Protein 1R2M (pdb70)

Solvent-accessible surface area: 7409 Å² total; per-residue (Å²): 137,20,10,66,133,58,107,31,45,29,40,0,1,0,43,56,44,44,79,87,53,0,0,22,66,4,104,60,28,107,88,84,28,104,63,30,74,69,0,68,64,20,0,68,82,102,67,10,119,12,2,2,0,54,27,81,91,67,64,111,25,16,15,2,81,90,3,146,85,66,132,12,21,68,135,59,111,34,49,26,42,1,6,0,44,57,42,30,66,106,36,0,0,42,62,1,135,61,25,101,90,89,17,106,66,16,74,70,0,70,63,19,0,56,89,97,70,24,102,8,4,1,0,51,28,84,100,59,56,140,32,14,35,2,79,139,4,148,72,74

InterPro domains:
  IPR010636 Class II hydrophobin [PF06766] (18-81)
  IPR010636 Class II hydrophobin [PTHR42341] (11-82)
  IPR010636 Class II hydrophobin [cd23508] (17-80)
  IPR036686 Class II Hydrophobin superfamily [G3DSA:3.20.120.10] (16-86)
  IPR036686 Class II Hydrophobin superfamily [SSF101751] (17-84)

Radius of gyration: 17.43 Å; Cα contacts (8 Å, |Δi|>4): 347; chains: 2; bounding box: 40×45×31 Å

Secondary structure (DSSP, 8-state):
--S-SSTT-EEEEEEEEETTTEEEEEE--SS---SHHHHHHHHHHTT-EEEEESSSS-EEEEEEEEPTT-/--S-SSTT-EEEEEEEEETTTEEEEEE--SS---SHHHHHHHHHHTT-EEEEES-SS-EEEEEEEEPTT-

Foldseek 3Di:
DQFDPDQQAAKWWAQDCPPQWKGAQTAAQPDDQDYPVSSQVRSVVVNTFIWRFRDHHGDGMTTTHGGPPD/DQFDPDQQAAKWWAQDQPPQWKGAFTAAQPDDQDDPVSSQVSSVVVNTAIWRFRDNHTDRITTTHHTPPD

CATH classification: 3.20.120.10

GO terms:
  GO:0005576 extracellular region (C, EXP)
  GO:0031160 spore wall (C, EXP)

Organism: Hypocrea jecorina (NCBI:txid51453)

B-factor: mean 13.38, std 6.01, range [7.42, 41.54]

Structure (mmCIF, N/CA/C/O backbone):
data_1R2M
#
_entry.id   1R2M
#
_cell.length_a   78.657
_cell.length_b   46.310
_cell.length_c   34.593
_cell.angle_alpha   90.00
_cell.angle_beta   112.16
_cell.angle_gamma   90.00
#
_symmetry.space_group_name_H-M   'C 1 2 1'
#
loop_
_entity.id
_entity.type
_entity.pdbx_description
1 polymer 'Hydrophobin II'
2 non-polymer 'MANGANESE (II) ION'
3 water water
#
loop_
_atom_site.group_PDB
_atom_site.id
_atom_site.type_symbol
_atom_site.label_atom_id
_atom_site.label_alt_id
_atom_site.label_comp_id
_atom_site.label_asym_id
_atom_site.label_entity_id
_atom_site.label_seq_id
_atom_site.pdbx_PDB_ins_code
_atom_site.Cartn_x
_atom_site.Cartn_y
_atom_site.Cartn_z
_atom_site.occupancy
_atom_site.B_iso_or_equiv
_atom_site.auth_seq_id
_atom_site.auth_comp_id
_atom_site.auth_asym_id
_atom_site.auth_atom_id
_atom_site.pdbx_PDB_model_num
ATOM 1 N N . ALA A 1 1 ? 2.885 20.232 24.254 1.00 17.25 1 ALA A N 1
ATOM 2 C CA . ALA A 1 1 ? 3.044 18.902 23.597 1.00 16.07 1 ALA A CA 1
ATOM 3 C C . ALA A 1 1 ? 2.896 19.033 22.087 1.00 15.05 1 ALA A C 1
ATOM 4 O O . ALA A 1 1 ? 1.947 19.648 21.605 1.00 16.20 1 ALA A O 1
ATOM 6 N N . VAL A 1 2 ? 3.816 18.438 21.336 1.00 13.29 2 VAL A N 1
ATOM 7 C CA . VAL A 1 2 ? 3.795 18.559 19.877 1.00 12.04 2 VAL A CA 1
ATOM 8 C C . VAL A 1 2 ? 2.877 17.541 19.196 1.00 11.35 2 VAL A C 1
ATOM 9 O O . VAL A 1 2 ? 2.639 17.621 17.990 1.00 11.56 2 VAL A O 1
ATOM 13 N N . CYS A 1 3 ? 2.382 16.583 19.975 1.00 10.93 3 CYS A N 1
ATOM 14 C CA . CYS A 1 3 ? 1.400 15.614 19.524 1.00 10.95 3 CYS A CA 1
ATOM 15 C C . CYS A 1 3 ? 0.170 15.695 20.423 1.00 11.78 3 CYS A C 1
ATOM 16 O O . CYS A 1 3 ? 0.270 16.106 21.583 1.00 13.01 3 CYS A O 1
ATOM 19 N N . PRO A 1 4 ? -0.993 15.303 19.906 1.00 12.54 4 PRO A N 1
ATOM 20 C CA . PRO A 1 4 ? -2.212 15.276 20.717 1.00 13.03 4 PRO A CA 1
ATOM 21 C C . PRO A 1 4 ? -2.149 14.197 21.784 1.00 12.73 4 PRO A C 1
ATOM 22 O O . PRO A 1 4 ? -1.314 13.294 21.731 1.00 12.97 4 PRO A O 1
ATOM 26 N N . THR A 1 5 ? -3.043 14.303 22.755 1.00 13.10 5 THR A N 1
ATOM 27 C CA . THR 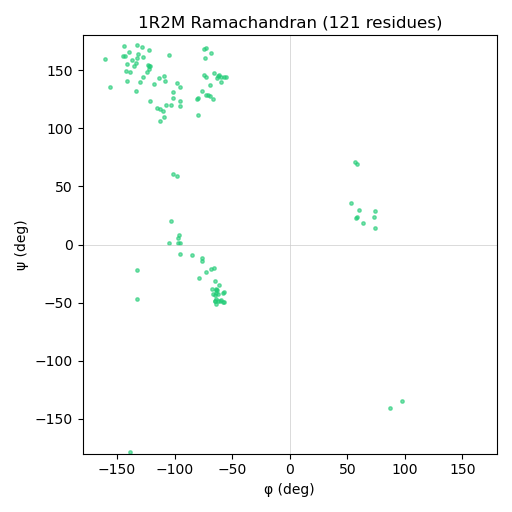A 1 5 ? -3.216 13.244 23.733 1.00 13.54 5 THR A CA 1
ATOM 28 C C . THR A 1 5 ? -3.940 12.065 23.085 1.00 12.58 5 THR A C 1
ATOM 29 O O . THR A 1 5 ? -4.586 12.207 22.047 1.00 12.95 5 THR A O 1
ATOM 33 N N . GLY A 1 6 ? -3.814 10.901 23.710 1.00 12.09 6 GLY A N 1
ATOM 34 C CA . GLY A 1 6 ? -4.550 9.724 23.301 1.00 11.52 6 GLY A CA 1
ATOM 35 C C . GLY A 1 6 ? -3.744 8.806 22.404 1.00 10.88 6 GLY A C 1
ATOM 36 O O . GLY A 1 6 ? -2.575 8.517 22.662 1.00 11.37 6 GLY A O 1
ATOM 37 N N . LEU A 1 7 ? -4.376 8.345 21.336 1.00 10.26 7 LEU A N 1
ATOM 38 C CA . LEU A 1 7 ? -3.799 7.304 20.502 1.00 9.61 7 LEU A CA 1
ATOM 39 C C . LEU A 1 7 ? -2.500 7.743 19.815 1.00 9.29 7 LEU A C 1
ATOM 40 O O . LEU A 1 7 ? -1.506 7.009 19.818 1.00 9.55 7 LEU A O 1
ATOM 45 N N . PHE A 1 8 ? -2.512 8.932 19.223 1.00 9.07 8 PHE A N 1
ATOM 46 C CA . PHE A 1 8 ? -1.401 9.410 18.400 1.00 9.29 8 PHE A CA 1
ATOM 47 C C . PHE A 1 8 ? -0.537 10.405 19.174 1.00 9.42 8 PHE A C 1
ATOM 48 O O . PHE A 1 8 ? -0.366 11.555 18.773 1.00 10.41 8 PHE A O 1
ATOM 56 N N . SER A 1 9 ? 0.038 9.937 20.273 1.00 9.82 9 SER A N 1
ATOM 57 C CA . SER A 1 9 ? 0.630 10.839 21.251 1.00 10.32 9 SER A CA 1
ATOM 58 C C . SER A 1 9 ? 2.155 10.894 21.252 1.00 9.96 9 SER A C 1
ATOM 59 O O . SER A 1 9 ? 2.726 11.641 22.043 1.00 10.92 9 SER A O 1
ATOM 62 N N . ASN A 1 10 ? 2.817 10.154 20.363 1.00 9.39 10 ASN A N 1
ATOM 63 C CA . ASN A 1 10 ? 4.271 10.011 20.433 1.00 9.79 10 ASN A CA 1
ATOM 64 C C . ASN A 1 10 ? 4.972 10.615 19.217 1.00 9.70 10 ASN A C 1
ATOM 65 O O . ASN A 1 10 ? 4.768 10.141 18.099 1.00 9.47 10 ASN A O 1
ATOM 70 N N . PRO A 1 11 ? 5.809 11.636 19.408 1.00 10.25 11 PRO A N 1
ATOM 71 C CA . PRO A 1 11 ? 6.520 12.217 18.263 1.00 10.28 11 PRO A CA 1
ATOM 72 C C . PRO A 1 11 ? 7.630 11.309 17.741 1.00 9.84 11 PRO A C 1
ATOM 73 O O . PRO A 1 11 ? 8.467 10.854 18.527 1.00 10.71 11 PRO A O 1
ATOM 77 N N . LEU A 1 12 ? 7.621 11.061 16.436 1.00 9.19 12 LEU A N 1
ATOM 78 C CA . LEU A 1 12 ? 8.689 10.336 15.759 1.00 8.96 12 LEU A CA 1
ATOM 79 C C . LEU A 1 12 ? 9.019 11.039 14.445 1.00 8.76 12 LEU A C 1
ATOM 80 O O . LEU A 1 12 ? 8.216 11.804 13.907 1.00 9.56 12 LEU A O 1
ATOM 85 N N . CYS A 1 13 ? 10.220 10.768 13.942 1.00 8.90 13 CYS A N 1
ATOM 86 C CA . CYS A 1 13 ? 10.668 11.276 12.646 1.00 8.87 13 CYS A CA 1
ATOM 87 C C . CYS A 1 13 ? 10.708 10.098 11.685 1.00 8.86 13 CYS A C 1
ATOM 88 O O . CYS A 1 13 ? 11.559 9.229 11.812 1.00 10.04 13 CYS A O 1
ATOM 91 N N . CYS A 1 14 ? 9.791 10.061 10.727 1.00 8.72 14 CYS A N 1
ATOM 92 C CA . CYS A 1 14 ? 9.663 8.902 9.854 1.00 8.79 14 CYS A CA 1
ATOM 93 C C . CYS A 1 14 ? 10.040 9.266 8.426 1.00 9.13 14 CYS A C 1
ATOM 94 O O . CYS A 1 14 ? 9.743 10.358 7.957 1.00 9.73 14 CYS A O 1
ATOM 97 N N . ALA A 1 15 ? 10.685 8.344 7.720 1.00 9.04 15 ALA A N 1
ATOM 98 C CA . ALA A 1 15 ? 11.126 8.633 6.353 1.00 9.63 15 ALA A CA 1
ATOM 99 C C . ALA A 1 15 ? 9.959 8.964 5.446 1.00 10.00 15 ALA A C 1
ATOM 100 O O . ALA A 1 15 ? 10.057 9.797 4.553 1.00 11.18 15 ALA A O 1
ATOM 102 N N A THR A 1 16 ? 8.838 8.292 5.669 0.25 10.04 16 THR A N 1
ATOM 103 N N B THR A 1 16 ? 8.788 8.064 5.580 0.75 10.08 16 THR A N 1
ATOM 104 C CA A THR A 1 16 ? 7.672 8.469 4.817 0.25 10.41 16 THR A CA 1
ATOM 105 C CA B THR A 1 16 ? 7.653 8.194 4.650 0.75 10.72 16 THR A CA 1
ATOM 106 C C A THR A 1 16 ? 6.383 8.529 5.619 0.25 10.68 16 THR A C 1
ATOM 107 C C B THR A 1 16 ? 6.412 8.221 5.503 0.75 10.36 16 THR A C 1
ATOM 108 O O A THR A 1 16 ? 6.309 8.053 6.754 0.25 10.49 16 THR A O 1
ATOM 109 O O B THR A 1 16 ? 6.273 7.493 6.473 0.75 10.17 16 THR A O 1
ATOM 116 N N . ASN A 1 17 ? 5.373 9.132 5.002 1.00 11.48 17 ASN A N 1
ATOM 117 C CA . ASN A 1 17 ? 4.016 9.109 5.493 1.00 11.71 17 ASN A CA 1
ATOM 118 C C . ASN A 1 17 ? 3.215 8.458 4.378 1.00 11.96 17 ASN A C 1
ATOM 119 O O . ASN A 1 17 ? 3.065 9.043 3.304 1.00 13.40 17 ASN A O 1
ATOM 124 N N . VAL A 1 18 ? 2.768 7.226 4.600 1.00 11.93 18 VAL A N 1
ATOM 125 C CA . VAL A 1 18 ? 1.980 6.499 3.619 1.00 12.76 18 VAL A CA 1
ATOM 126 C C . VAL A 1 18 ? 0.502 6.679 3.929 1.00 12.91 18 VAL A C 1
ATOM 127 O O . VAL A 1 18 ? 0.058 6.387 5.042 1.00 12.25 18 VAL A O 1
ATOM 131 N N . LEU A 1 19 ? -0.241 7.186 2.946 1.00 14.11 19 LEU A N 1
ATOM 132 C CA . LEU A 1 19 ? -1.698 7.310 3.013 1.00 14.87 19 LEU A CA 1
ATOM 133 C C . LEU A 1 19 ? -2.198 8.272 4.121 1.00 14.59 19 LEU A C 1
ATOM 134 O O . LEU A 1 19 ? -3.366 8.229 4.493 1.00 15.28 19 LEU A O 1
ATOM 139 N N . ASP A 1 20 ? -1.320 9.152 4.619 1.00 14.29 20 ASP A N 1
ATOM 140 C CA . ASP A 1 20 ? -1.608 10.012 5.780 1.00 14.00 20 ASP A CA 1
ATOM 141 C C . ASP A 1 20 ? -1.984 9.187 7.022 1.00 12.77 20 ASP A C 1
ATOM 142 O O . ASP A 1 20 ? -2.610 9.697 7.958 1.00 13.60 20 ASP A O 1
ATOM 147 N N . LEU A 1 21 ? -1.559 7.922 7.038 1.00 11.22 21 LEU A N 1
ATOM 148 C CA . LEU A 1 21 ? -1.963 6.974 8.069 1.00 10.72 21 LEU A CA 1
ATOM 149 C C . LEU A 1 21 ? -0.827 6.153 8.687 1.00 9.71 21 LEU A C 1
ATOM 150 O O . LEU A 1 21 ? -0.999 5.615 9.777 1.00 9.57 21 LEU A O 1
ATOM 155 N N . ILE A 1 22 ? 0.302 6.015 7.993 1.00 9.38 22 ILE A N 1
ATOM 156 C CA . ILE A 1 22 ? 1.380 5.115 8.413 1.00 9.09 22 ILE A CA 1
ATOM 157 C C . ILE A 1 22 ? 2.703 5.853 8.320 1.00 9.05 22 ILE A C 1
ATOM 158 O O . ILE A 1 22 ? 2.978 6.481 7.302 1.00 10.85 22 ILE A O 1
ATOM 163 N N . GLY A 1 23 ? 3.517 5.776 9.367 1.00 8.37 23 GLY A N 1
ATOM 164 C CA . GLY A 1 23 ? 4.909 6.174 9.286 1.00 8.24 23 GLY A CA 1
ATOM 165 C C . GLY A 1 23 ? 5.791 4.966 9.006 1.00 8.22 23 GLY A C 1
ATOM 166 O O . GLY A 1 23 ? 5.617 3.924 9.626 1.00 8.58 23 GLY A O 1
ATOM 167 N N . VAL A 1 24 ? 6.742 5.123 8.088 1.00 8.38 24 VAL A N 1
ATOM 168 C CA . VAL A 1 24 ? 7.708 4.089 7.744 1.00 8.48 24 VAL A CA 1
ATOM 169 C C . VAL A 1 24 ? 9.110 4.601 8.067 1.00 8.13 24 VAL A C 1
ATOM 170 O O . VAL A 1 24 ? 9.431 5.758 7.781 1.00 8.93 24 V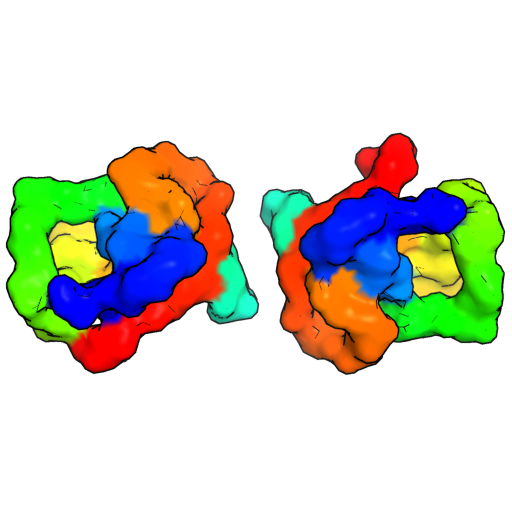AL A O 1
ATOM 174 N N . ASP A 1 25 ? 9.935 3.724 8.641 1.00 8.25 25 ASP A N 1
ATOM 175 C CA . ASP A 1 25 ? 11.316 4.040 9.025 1.00 8.45 25 ASP A CA 1
ATOM 176 C C . ASP A 1 25 ? 11.329 5.206 10.012 1.00 8.44 25 ASP A C 1
ATOM 177 O O . ASP A 1 25 ? 11.753 6.327 9.706 1.00 9.15 25 ASP A O 1
ATOM 182 N N . CYS A 1 26 ? 10.836 4.917 11.206 1.00 8.81 26 CYS A N 1
ATOM 183 C CA . CYS A 1 26 ? 10.589 5.925 12.221 1.00 9.17 26 CYS A CA 1
ATOM 184 C C . CYS A 1 26 ? 11.685 5.924 13.263 1.00 9.66 26 CYS A C 1
ATOM 185 O O . CYS A 1 26 ? 11.970 4.903 13.880 1.00 11.49 26 CYS A O 1
ATOM 188 N N . LYS A 1 27 ? 12.258 7.109 13.459 1.00 10.29 27 LYS A N 1
ATOM 189 C CA . LYS A 1 27 ? 13.341 7.368 14.396 1.00 10.43 27 LYS A CA 1
ATOM 190 C C . LYS A 1 27 ? 12.824 8.198 15.569 1.00 10.07 27 LYS A C 1
ATOM 191 O O . LYS A 1 27 ? 11.986 9.069 15.392 1.00 9.71 27 LYS A O 1
ATOM 197 N N . THR A 1 28 ? 13.342 7.965 16.765 1.00 10.27 28 THR A N 1
ATOM 198 C CA . THR A 1 28 ? 13.037 8.860 17.875 1.00 10.43 28 THR A CA 1
ATOM 199 C C . THR A 1 28 ? 13.776 10.193 17.693 1.00 9.87 28 TH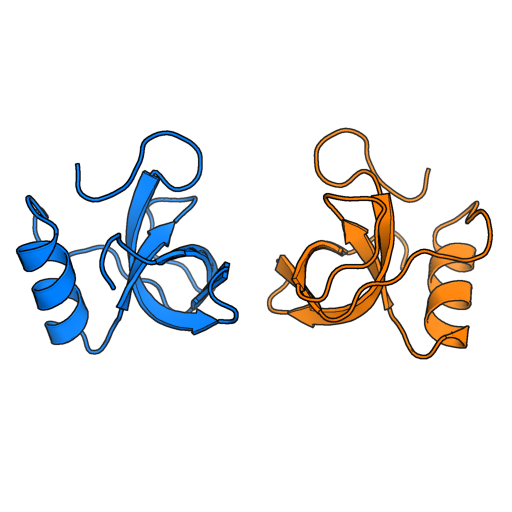R A C 1
ATOM 200 O O . THR A 1 28 ? 14.906 10.203 17.214 1.00 10.31 28 THR A O 1
ATOM 204 N N . PRO A 1 29 ? 13.176 11.319 18.075 1.00 9.53 29 PRO A N 1
ATOM 205 C CA . PRO A 1 29 ? 13.943 12.569 18.095 1.00 9.64 29 PRO A CA 1
ATOM 206 C C . PRO A 1 29 ? 15.158 12.420 18.996 1.00 9.81 29 PRO A C 1
ATOM 207 O O . PRO A 1 29 ? 15.078 11.747 20.028 1.00 11.05 29 PRO A O 1
ATOM 211 N N . THR A 1 30 ? 16.265 13.047 18.619 1.00 9.99 30 THR A N 1
ATOM 212 C CA . THR A 1 30 ? 17.485 12.994 19.422 1.00 11.21 30 THR A CA 1
ATOM 213 C C . THR A 1 30 ? 17.619 14.198 20.360 1.00 11.61 30 THR A C 1
ATOM 214 O O . THR A 1 30 ? 18.605 14.313 21.090 1.00 13.67 30 THR A O 1
ATOM 218 N N . ILE A 1 31 ? 16.620 15.079 20.324 1.00 11.36 31 ILE A N 1
ATOM 219 C CA . ILE A 1 31 ? 16.489 16.212 21.231 1.00 11.48 31 ILE A CA 1
ATOM 220 C C . ILE A 1 31 ? 15.099 16.180 21.848 1.00 11.24 31 ILE A C 1
ATOM 221 O O . ILE A 1 31 ? 14.185 15.547 21.310 1.00 11.26 31 ILE A O 1
ATOM 226 N N . ALA A 1 32 ? 14.927 16.888 22.958 1.00 11.50 32 ALA A N 1
ATOM 227 C CA . ALA A 1 32 ? 13.595 17.251 23.394 1.00 11.60 32 ALA A CA 1
ATOM 228 C C . ALA A 1 32 ? 13.005 18.108 22.283 1.00 11.20 32 ALA A C 1
ATOM 229 O O . ALA A 1 32 ? 13.691 18.921 21.685 1.00 11.24 32 ALA A O 1
ATOM 231 N N A VAL A 1 33 ? 11.731 17.893 21.972 0.50 11.42 33 VAL A N 1
ATOM 232 N N B VAL A 1 33 ? 11.495 17.915 22.157 0.50 8.91 33 VAL A N 1
ATOM 233 C CA A VAL A 1 33 ? 11.021 18.727 21.002 0.50 11.37 33 VAL A CA 1
ATOM 234 C CA B VAL A 1 33 ? 10.855 18.574 21.042 0.50 9.12 33 VAL A CA 1
ATOM 235 C C A VAL A 1 33 ? 9.937 19.515 21.756 0.50 10.92 33 VAL A C 1
ATOM 236 C C B VAL A 1 33 ? 9.732 19.426 21.597 0.50 8.98 33 VAL A C 1
ATOM 237 O O A VAL A 1 33 ? 9.033 18.932 22.363 0.50 11.81 33 VAL A O 1
ATOM 238 O O B VAL A 1 33 ? 8.661 18.963 21.953 0.50 9.42 33 VAL A O 1
ATOM 245 N N . ASP A 1 34 ? 10.066 20.842 21.748 1.00 9.45 34 ASP A N 1
ATOM 246 C CA . ASP A 1 34 ? 9.224 21.706 22.567 1.00 9.25 34 ASP A CA 1
ATOM 247 C C . ASP A 1 34 ? 8.072 22.335 21.814 1.00 9.36 34 ASP A C 1
ATOM 248 O O . ASP A 1 34 ? 7.085 22.728 22.436 1.00 10.37 34 ASP A O 1
ATOM 253 N N . THR A 1 35 ? 8.231 22.484 20.499 1.00 9.01 35 THR A N 1
ATOM 254 C CA . THR A 1 35 ? 7.280 23.207 19.670 1.00 9.37 35 THR A CA 1
ATOM 255 C C . THR A 1 35 ? 7.159 22.517 18.330 1.00 9.08 35 THR A C 1
ATOM 256 O O . THR A 1 35 ? 8.030 21.750 17.923 1.00 8.92 35 THR A O 1
ATOM 260 N N . GLY A 1 36 ? 6.084 22.827 17.621 1.00 9.45 36 GLY A N 1
ATOM 261 C CA . GLY A 1 36 ? 5.896 22.321 16.277 1.00 9.69 36 GLY A CA 1
ATOM 262 C C . GLY A 1 36 ? 7.038 22.705 15.352 1.00 9.88 36 GLY A C 1
ATOM 263 O O . GLY A 1 36 ? 7.504 21.890 14.564 1.00 10.21 36 GLY A O 1
ATOM 264 N N . ALA A 1 37 ? 7.511 23.941 15.452 1.00 9.99 37 ALA A N 1
ATOM 265 C CA . ALA A 1 37 ? 8.601 24.396 14.598 1.00 10.02 37 ALA A CA 1
ATOM 266 C C . ALA A 1 37 ? 9.878 23.589 14.840 1.00 9.39 37 ALA A C 1
ATOM 267 O O . ALA A 1 37 ? 10.569 23.221 13.892 1.00 9.41 37 ALA A O 1
ATOM 269 N N . ILE A 1 38 ? 10.203 23.321 16.100 1.00 8.83 38 ILE A N 1
ATOM 270 C CA . ILE A 1 38 ? 11.385 22.525 16.415 1.00 8.77 38 ILE A CA 1
ATOM 271 C C . ILE A 1 38 ? 11.214 21.084 15.935 1.00 8.95 38 ILE A C 1
ATOM 272 O O . ILE A 1 38 ? 12.142 20.499 15.390 1.00 9.23 38 ILE A O 1
ATOM 277 N N . PHE A 1 39 ? 10.033 20.513 16.137 1.00 9.11 39 PHE A N 1
ATOM 278 C CA . PHE A 1 39 ? 9.734 19.153 15.691 1.00 9.49 39 PHE A CA 1
ATOM 279 C C . PHE A 1 39 ? 9.933 19.041 14.171 1.00 9.23 39 PHE A C 1
ATOM 280 O O . PHE A 1 39 ? 10.605 18.135 13.683 1.00 9.52 39 PHE A O 1
ATOM 288 N N . GLN A 1 40 ? 9.352 19.979 13.430 1.00 9.36 40 GLN A N 1
ATOM 289 C CA . GLN A 1 40 ? 9.456 19.992 11.977 1.00 9.84 40 GLN A CA 1
ATOM 290 C C . GLN A 1 40 ? 10.914 20.107 11.528 1.00 9.37 40 GLN A C 1
ATOM 291 O O . GLN A 1 40 ? 11.360 19.348 10.665 1.00 9.87 40 GLN A O 1
ATOM 297 N N . ALA A 1 41 ? 11.650 21.055 12.100 1.00 9.13 41 ALA A N 1
ATOM 298 C CA . ALA A 1 41 ? 13.025 21.292 11.677 1.00 9.23 41 ALA A CA 1
ATOM 299 C C . ALA A 1 41 ? 13.906 20.103 12.043 1.00 9.24 41 ALA A C 1
ATOM 300 O O . ALA A 1 41 ? 14.797 19.724 11.285 1.00 9.62 41 ALA A O 1
ATOM 302 N N . HIS A 1 42 ? 13.665 19.515 13.207 1.00 9.09 42 HIS A N 1
ATOM 303 C CA . HIS A 1 42 ? 14.474 18.393 13.642 1.00 9.04 42 HIS A CA 1
ATOM 304 C C . HIS A 1 42 ? 14.281 17.192 12.717 1.00 9.03 42 HIS A C 1
ATOM 305 O O . HIS A 1 42 ? 15.248 16.578 12.261 1.00 9.20 42 HIS A O 1
ATOM 312 N N . CYS A 1 43 ? 13.036 16.842 12.430 1.00 9.08 43 CYS A N 1
ATOM 313 C CA . CYS A 1 43 ? 12.810 15.720 11.532 1.00 9.24 43 CYS A CA 1
ATOM 314 C C . CYS A 1 43 ? 13.348 16.011 10.131 1.00 9.55 43 CYS A C 1
ATOM 315 O O . CYS A 1 43 ? 13.932 15.135 9.510 1.00 9.77 43 CYS A O 1
ATOM 318 N N . ALA A 1 44 ? 13.200 17.237 9.645 1.00 9.60 44 ALA A N 1
ATOM 319 C CA . ALA A 1 44 ? 13.745 17.596 8.333 1.00 9.95 44 ALA A CA 1
ATOM 320 C C . ALA A 1 44 ? 15.268 17.436 8.292 1.00 9.71 44 ALA A C 1
ATOM 321 O O . ALA A 1 44 ? 15.817 17.039 7.272 1.00 10.09 44 ALA A O 1
ATOM 323 N N . SER A 1 45 ? 15.947 17.713 9.401 1.00 9.55 45 SER A N 1
ATOM 324 C CA . SER A 1 45 ? 17.400 17.565 9.460 1.00 9.88 45 SER A CA 1
ATOM 325 C C . SER A 1 45 ? 17.827 16.101 9.326 1.00 10.13 45 SER A C 1
ATOM 326 O O . SER A 1 45 ? 18.978 15.824 9.000 1.00 10.88 45 SER A O 1
ATOM 329 N N . LYS A 1 46 ? 16.893 15.189 9.601 1.00 10.20 46 LYS A N 1
ATOM 330 C CA . LYS A 1 46 ? 17.090 13.749 9.437 1.00 10.38 46 LYS A CA 1
ATOM 331 C C . LYS A 1 46 ? 16.394 13.214 8.177 1.00 10.28 46 LYS A C 1
ATOM 332 O O . LYS A 1 46 ? 16.144 12.014 8.063 1.00 10.65 46 LYS A O 1
ATOM 338 N N . GLY A 1 47 ? 16.099 14.097 7.224 1.00 10.15 47 GLY A N 1
ATOM 339 C CA . GLY A 1 47 ? 15.481 13.701 5.968 1.00 10.41 47 GLY A CA 1
ATOM 340 C C . GLY A 1 47 ? 14.126 13.044 6.140 1.00 10.25 47 GLY A C 1
ATOM 341 O O . GLY A 1 47 ? 13.735 12.225 5.315 1.00 11.17 47 GLY A O 1
ATOM 342 N N . SER A 1 48 ? 13.408 13.428 7.195 1.00 9.64 48 SER A N 1
ATOM 343 C CA . SER A 1 48 ? 12.221 12.717 7.651 1.00 9.87 48 SER A CA 1
ATOM 344 C C . SER A 1 48 ? 11.069 13.680 7.923 1.00 9.79 48 SER A C 1
ATOM 345 O O . SER A 1 48 ? 11.236 14.904 7.910 1.00 10.67 48 SER A O 1
ATOM 348 N N . LYS A 1 49 ? 9.903 13.098 8.182 1.00 10.29 49 LYS A N 1
ATOM 349 C CA . LYS A 1 49 ? 8.673 13.831 8.430 1.00 10.68 49 LYS A CA 1
ATOM 350 C C . LYS A 1 49 ? 8.294 13.723 9.904 1.00 9.79 49 LYS A C 1
ATOM 351 O O . LYS A 1 49 ? 8.410 12.645 10.500 1.00 9.56 49 LYS A O 1
ATOM 357 N N . PRO A 1 50 ? 7.800 14.812 10.492 1.00 9.55 50 PRO A N 1
ATOM 358 C CA . PRO A 1 50 ? 7.334 14.778 11.879 1.00 9.33 50 PRO A CA 1
ATOM 359 C C . PRO A 1 50 ? 5.936 14.170 11.962 1.00 8.92 50 PRO A C 1
ATOM 360 O O . PRO A 1 50 ? 4.969 14.758 11.464 1.00 9.79 50 PRO A O 1
ATOM 364 N N . LEU A 1 51 ? 5.848 12.983 12.556 1.00 8.53 51 LEU A N 1
ATOM 365 C CA . LEU A 1 51 ? 4.591 12.276 12.714 1.00 8.71 51 LEU A CA 1
ATOM 366 C C . LEU A 1 51 ? 4.331 11.992 14.191 1.00 8.23 51 LEU A C 1
ATOM 367 O O . LEU A 1 51 ? 5.249 11.866 15.000 1.00 8.99 51 LEU A O 1
ATOM 372 N N . CYS A 1 52 ? 3.051 11.877 14.517 1.00 8.40 52 CYS A N 1
ATOM 373 C CA . CYS A 1 52 ? 2.582 11.552 15.856 1.00 8.36 52 CYS A CA 1
ATOM 374 C C . CYS A 1 52 ? 2.002 10.143 15.808 1.00 7.97 52 CYS A C 1
ATOM 375 O O . CYS A 1 52 ? 1.017 9.892 15.117 1.00 8.26 52 CYS A O 1
ATOM 378 N N . CYS A 1 53 ? 2.633 9.219 16.523 1.00 8.21 53 CYS A N 1
ATOM 379 C CA . CYS A 1 53 ? 2.422 7.795 16.294 1.00 8.36 53 CYS A CA 1
ATOM 380 C C . CYS A 1 53 ? 1.938 7.072 17.545 1.00 8.65 53 CYS A C 1
ATOM 381 O O . CYS A 1 53 ? 2.010 7.595 18.665 1.00 9.17 53 CYS A O 1
ATOM 384 N N . VAL A 1 54 ? 1.476 5.842 17.344 1.00 8.65 54 VAL A N 1
ATOM 385 C CA . VAL A 1 54 ? 0.835 5.075 18.407 1.00 8.83 54 VAL A CA 1
ATOM 386 C C . VAL A 1 54 ? 1.809 4.484 19.426 1.00 9.16 54 VAL A C 1
ATOM 387 O O . VAL A 1 54 ? 1.379 3.996 20.470 1.00 9.45 54 VAL A O 1
ATOM 391 N N . ALA A 1 55 ? 3.104 4.516 19.130 1.00 9.25 55 ALA A N 1
ATOM 392 C CA . ALA A 1 55 ? 4.121 4.016 20.040 1.00 9.59 55 ALA A CA 1
ATOM 393 C C . ALA A 1 55 ? 5.342 4.936 19.981 1.00 9.53 55 ALA A C 1
ATOM 394 O O . ALA A 1 55 ? 5.526 5.652 18.997 1.00 10.13 55 ALA A O 1
ATOM 396 N N . PRO A 1 56 ? 6.137 4.965 21.048 1.00 10.13 56 PRO A N 1
ATOM 397 C CA . PRO A 1 56 ? 7.233 5.937 21.167 1.00 10.48 56 PRO A CA 1
ATOM 398 C C . PRO A 1 56 ? 8.631 5.485 20.771 1.00 10.41 56 PRO A C 1
ATOM 399 O O . PRO A 1 56 ? 9.538 6.301 20.898 1.00 12.14 56 PRO A O 1
ATOM 403 N N . VAL A 1 57 ? 8.807 4.255 20.304 1.00 9.82 57 VAL A N 1
ATOM 404 C CA . VAL A 1 57 ? 10.133 3.724 19.998 1.00 10.19 57 VAL A CA 1
ATOM 405 C C . VAL A 1 57 ? 10.399 3.671 18.494 1.00 9.29 57 VAL A C 1
ATOM 406 O O . VAL A 1 57 ? 9.485 3.752 17.672 1.00 9.97 57 VAL A O 1
ATOM 410 N N . ALA A 1 58 ? 11.669 3.541 18.135 1.00 9.24 58 ALA A N 1
ATOM 411 C CA . ALA A 1 58 ? 12.045 3.390 16.737 1.00 9.18 58 ALA A CA 1
ATOM 412 C C . ALA A 1 58 ? 11.375 2.136 16.184 1.00 8.72 58 ALA A C 1
ATOM 413 O O . ALA A 1 58 ? 11.290 1.118 16.873 1.00 9.15 58 ALA A O 1
ATOM 415 N N . ASP A 1 59 ? 10.891 2.204 14.948 1.00 8.21 59 ASP A N 1
ATOM 416 C CA . ASP A 1 59 ? 10.204 1.058 14.363 1.00 8.07 59 ASP A CA 1
ATOM 417 C C . ASP A 1 59 ? 10.164 1.171 12.846 1.00 7.93 59 ASP A C 1
ATOM 418 O O . ASP A 1 59 ? 10.304 2.246 12.260 1.00 8.64 59 ASP A O 1
ATOM 423 N N . GLN A 1 60 ? 9.964 0.015 12.227 1.00 7.92 60 GLN A N 1
ATOM 424 C CA . GLN A 1 60 ? 9.806 -0.129 10.790 1.00 7.86 60 GLN A CA 1
ATOM 425 C C . GLN A 1 60 ? 8.552 0.556 10.235 1.00 7.68 60 GLN A C 1
ATOM 426 O O . GLN A 1 60 ? 8.624 1.262 9.232 1.00 7.96 60 GLN A O 1
ATOM 432 N N . ALA A 1 61 ? 7.402 0.327 10.862 1.00 8.10 61 ALA A N 1
ATOM 433 C CA . ALA A 1 61 ? 6.148 0.908 10.391 1.00 8.37 61 ALA A CA 1
ATOM 434 C C . ALA A 1 61 ? 5.168 0.994 11.552 1.00 8.58 61 ALA A C 1
ATOM 435 O O . ALA A 1 61 ? 5.024 0.043 12.323 1.00 9.16 61 ALA A O 1
ATOM 437 N N . LEU A 1 62 ? 4.499 2.141 11.662 1.00 8.63 62 LEU A N 1
ATOM 438 C CA . LEU A 1 62 ? 3.577 2.447 12.761 1.00 9.28 62 LEU A CA 1
ATOM 439 C C . LEU A 1 62 ? 2.390 3.226 12.260 1.00 8.32 62 LEU A C 1
ATOM 440 O O . LEU A 1 62 ? 2.528 4.045 11.360 1.00 8.75 62 LEU A O 1
ATOM 445 N N . LEU A 1 63 ? 1.244 3.048 12.904 1.00 7.79 63 LEU A N 1
ATOM 446 C CA . LEU A 1 63 ? 0.118 3.927 12.651 1.00 7.87 63 LEU A CA 1
ATOM 447 C C . LEU A 1 63 ? 0.435 5.326 13.210 1.00 7.62 63 LEU A C 1
ATOM 448 O O . LEU A 1 63 ? 0.816 5.466 14.376 1.00 8.31 63 LEU A O 1
ATOM 453 N N . CYS A 1 64 ? 0.289 6.346 12.365 1.00 8.08 64 CYS A N 1
ATOM 454 C CA . CYS A 1 64 ? 0.664 7.718 12.694 1.00 8.41 64 CYS A CA 1
ATOM 455 C C . CYS A 1 64 ? -0.280 8.734 12.061 1.00 8.71 64 CYS A C 1
ATOM 456 O O . CYS A 1 64 ? -0.982 8.439 11.095 1.00 9.85 64 CYS A O 1
ATOM 459 N N . GLN A 1 65 ? -0.241 9.951 12.591 1.00 8.79 65 GLN A N 1
ATOM 460 C CA . GLN A 1 65 ? -0.861 11.121 11.972 1.00 9.25 65 GLN A CA 1
ATOM 461 C C . GLN A 1 65 ? 0.205 12.191 11.786 1.00 9.53 65 GLN A C 1
ATOM 462 O O . GLN A 1 65 ? 1.122 12.318 12.593 1.00 10.76 65 GLN A O 1
ATOM 468 N N . LYS A 1 66 ? 0.074 13.003 10.749 1.00 10.31 66 LYS A N 1
ATOM 469 C CA . LYS A 1 66 ? 1.023 14.091 10.556 1.00 11.52 66 LYS A CA 1
ATOM 470 C C . LYS A 1 66 ? 0.962 15.080 11.719 1.00 11.11 66 LYS A C 1
ATOM 471 O O . LYS A 1 66 ? -0.103 15.339 12.284 1.00 11.08 66 LYS A O 1
ATOM 477 N N . ALA A 1 67 ? 2.113 15.637 12.075 1.00 11.54 67 ALA A N 1
ATOM 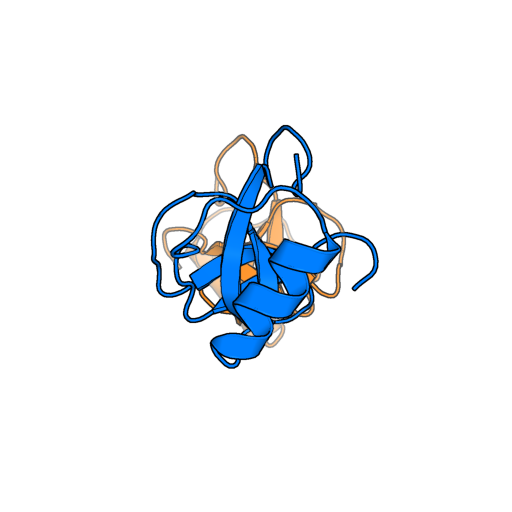478 C CA . ALA A 1 67 ? 2.147 16.746 13.024 1.00 12.28 67 ALA A CA 1
ATOM 479 C C . ALA A 1 67 ? 1.241 17.874 12.518 1.00 13.24 67 ALA A C 1
ATOM 480 O O . ALA A 1 67 ? 1.143 18.114 11.311 1.00 13.93 67 ALA A O 1
ATOM 482 N N . ILE A 1 68 ? 0.570 18.564 13.433 1.00 14.18 68 ILE A N 1
ATOM 483 C CA . ILE A 1 68 ? -0.376 19.610 13.032 1.00 15.75 68 ILE A CA 1
ATOM 484 C C . ILE A 1 68 ? 0.312 20.708 12.218 1.00 16.73 68 ILE A C 1
ATOM 485 O O . ILE A 1 68 ? 1.471 21.040 12.457 1.00 17.13 68 ILE A O 1
ATOM 490 N N . GLY A 1 69 ? -0.412 21.249 11.243 1.00 18.02 69 GLY A N 1
ATOM 491 C CA . GLY A 1 69 ? 0.103 22.300 10.384 1.00 19.05 69 GLY A CA 1
ATOM 492 C C . GLY A 1 69 ? 1.121 21.860 9.342 1.00 19.86 69 GLY A C 1
ATOM 493 O O . GLY A 1 69 ? 1.792 22.708 8.751 1.00 20.74 69 GLY A O 1
ATOM 494 N N . THR A 1 70 ? 1.243 20.553 9.106 1.00 20.48 70 THR A N 1
ATOM 495 C CA . THR A 1 70 ? 2.146 20.032 8.075 1.00 20.89 70 THR A CA 1
ATOM 496 C C . THR A 1 70 ? 1.368 19.271 7.006 1.00 21.53 70 THR A C 1
ATOM 497 O O . THR A 1 70 ? 0.136 19.249 7.014 1.00 22.42 70 THR A O 1
ATOM 501 N N . ALA B 1 1 ? -17.969 -14.884 13.310 1.00 18.79 1 ALA B N 1
ATOM 502 C CA . ALA B 1 1 ? -16.791 -15.570 13.909 1.00 17.83 1 ALA B CA 1
ATOM 503 C C . ALA B 1 1 ? -15.486 -15.304 13.151 1.00 16.72 1 ALA B C 1
ATOM 504 O O . ALA B 1 1 ? -14.405 -15.589 13.673 1.00 17.55 1 ALA B O 1
ATOM 506 N N . VAL B 1 2 ? -15.571 -14.748 11.941 1.00 14.68 2 VAL B N 1
ATOM 507 C CA . VAL B 1 2 ? -14.365 -14.499 11.157 1.00 13.21 2 VAL B CA 1
ATOM 508 C C . VAL B 1 2 ? -13.527 -13.336 11.682 1.00 11.66 2 VAL B C 1
ATOM 509 O O . VAL B 1 2 ? -12.337 -13.290 11.412 1.00 12.04 2 VAL B O 1
ATOM 513 N N . CYS B 1 3 ? -14.143 -12.403 12.407 1.00 10.34 3 CYS B N 1
ATOM 514 C CA . CYS B 1 3 ? -13.427 -11.261 12.973 1.00 10.13 3 CYS B CA 1
ATOM 515 C C . CYS B 1 3 ? -13.614 -11.247 14.478 1.00 11.08 3 CYS B C 1
ATOM 516 O O . CYS B 1 3 ? -14.639 -11.714 14.985 1.00 12.27 3 CYS B O 1
ATOM 519 N N . PRO B 1 4 ? -12.634 -10.713 15.201 1.00 11.71 4 PRO B N 1
ATOM 520 C CA . PRO B 1 4 ? -12.730 -10.617 16.658 1.00 12.31 4 PRO B CA 1
ATOM 521 C C . PRO B 1 4 ? -13.716 -9.541 17.105 1.00 11.79 4 PRO B C 1
ATOM 522 O O . PRO B 1 4 ? -14.166 -8.732 16.302 1.00 12.19 4 PRO B O 1
ATOM 526 N N . THR B 1 5 ? -14.044 -9.525 18.392 1.00 11.72 5 THR B N 1
ATOM 527 C CA . THR B 1 5 ? -14.748 -8.381 18.963 1.00 11.67 5 THR B CA 1
ATOM 528 C C . THR B 1 5 ? -13.782 -7.205 19.123 1.00 10.61 5 THR B C 1
ATOM 529 O O . THR B 1 5 ? -12.564 -7.344 18.992 1.00 11.26 5 THR B O 1
ATOM 533 N N . GLY B 1 6 ? -14.347 -6.042 19.401 1.00 9.65 6 GLY B N 1
ATOM 534 C CA . GLY B 1 6 ? -13.574 -4.837 19.610 1.00 9.19 6 GLY B CA 1
ATOM 535 C C . GLY B 1 6 ? -13.276 -4.094 18.326 1.00 8.58 6 GLY B C 1
ATOM 536 O O . GLY B 1 6 ? -14.112 -3.988 17.428 1.00 8.93 6 GLY B O 1
ATOM 537 N N . LEU B 1 7 ? -12.065 -3.561 18.232 1.00 8.21 7 LEU B N 1
ATOM 538 C CA . LEU B 1 7 ? -11.722 -2.654 17.144 1.00 7.99 7 LEU B CA 1
ATOM 539 C C . LEU B 1 7 ? -11.923 -3.266 15.750 1.00 7.86 7 LEU B C 1
ATOM 540 O O . LEU B 1 7 ? -12.527 -2.650 14.873 1.00 8.04 7 LEU B O 1
ATOM 545 N N . PHE B 1 8 ? -11.390 -4.467 15.550 1.00 8.03 8 PHE B N 1
ATOM 546 C CA . PHE B 1 8 ? -11.358 -5.070 14.222 1.00 8.00 8 PHE B CA 1
ATOM 547 C C . PHE B 1 8 ? -12.511 -6.055 14.019 1.00 8.23 8 PHE B C 1
ATOM 548 O O . PHE B 1 8 ? -12.309 -7.227 13.704 1.00 8.98 8 PHE B O 1
ATOM 556 N N . SER B 1 9 ? -13.732 -5.550 14.154 1.00 8.47 9 SER B N 1
ATOM 557 C CA . SER B 1 9 ? -14.902 -6.413 14.209 1.00 8.87 9 SER B CA 1
ATOM 558 C C . SER B 1 9 ? -15.622 -6.613 12.889 1.00 8.53 9 SER B C 1
ATOM 559 O O . SER B 1 9 ? -16.520 -7.441 12.833 1.00 10.11 9 SER B O 1
ATOM 562 N N . ASN B 1 10 ? -15.248 -5.885 11.837 1.00 8.28 10 ASN B N 1
ATOM 563 C CA . ASN B 1 10 ? -16.066 -5.864 10.620 1.00 8.20 10 ASN B CA 1
ATOM 564 C C . ASN B 1 10 ? -15.370 -6.528 9.443 1.00 8.21 10 ASN B C 1
ATOM 565 O O . ASN B 1 10 ? -14.338 -6.033 8.994 1.00 8.64 10 ASN B O 1
ATOM 570 N N . PRO B 1 11 ? -15.909 -7.621 8.911 1.00 8.33 11 PRO B N 1
ATOM 571 C CA . PRO B 1 11 ? -15.295 -8.228 7.724 1.00 8.39 11 PRO B CA 1
ATOM 572 C C . PRO B 1 11 ? -15.509 -7.370 6.479 1.00 8.32 11 PRO B C 1
ATOM 573 O O . PRO B 1 11 ? -16.643 -6.992 6.185 1.00 8.83 11 PRO B O 1
ATOM 577 N N . LEU B 1 12 ? -14.424 -7.071 5.770 1.00 8.16 12 LEU B N 1
ATOM 578 C CA . LEU B 1 12 ? -14.477 -6.382 4.483 1.00 8.37 12 LEU B CA 1
ATOM 579 C C . LEU B 1 12 ? -13.590 -7.088 3.467 1.00 8.13 12 LEU B C 1
ATOM 580 O O . LEU B 1 12 ? -12.701 -7.852 3.823 1.00 8.95 12 LEU B O 1
ATOM 585 N N . CYS B 1 13 ? -13.860 -6.826 2.193 1.00 8.40 13 CYS B N 1
ATOM 586 C CA . CYS B 1 13 ? -13.017 -7.275 1.089 1.00 8.68 13 CYS B CA 1
ATOM 587 C C . CYS B 1 13 ? -12.282 -6.056 0.543 1.00 8.53 13 CYS B C 1
ATOM 588 O O . CYS B 1 13 ? -12.917 -5.118 0.083 1.00 9.07 13 CYS B O 1
ATOM 591 N N . CYS B 1 14 ? -10.956 -6.072 0.582 1.00 8.77 14 CYS B N 1
ATOM 592 C CA . CYS B 1 14 ? -10.157 -4.914 0.205 1.00 8.61 14 CYS B CA 1
ATOM 593 C C . CYS B 1 14 ? -9.205 -5.251 -0.937 1.00 8.87 14 CYS B C 1
ATOM 594 O O . CYS B 1 14 ? -8.794 -6.391 -1.114 1.00 10.20 14 CYS B O 1
ATOM 597 N N . ALA B 1 15 ? -8.833 -4.250 -1.716 1.00 8.55 15 ALA B N 1
ATOM 598 C CA . ALA B 1 15 ? -7.927 -4.476 -2.843 1.00 8.86 15 ALA B CA 1
ATOM 599 C C . ALA B 1 15 ? -6.517 -4.867 -2.400 1.00 9.09 15 ALA B C 1
ATOM 600 O O . ALA B 1 15 ? -5.880 -5.711 -3.011 1.00 10.32 15 ALA B O 1
ATOM 602 N N A THR B 1 16 ? -6.025 -4.241 -1.330 0.50 7.89 16 THR B N 1
ATOM 603 N N B THR B 1 16 ? -6.027 -3.942 -1.266 0.50 10.46 16 THR B N 1
ATOM 604 C CA A THR B 1 16 ? -4.656 -4.453 -0.820 0.50 8.07 16 THR B CA 1
ATOM 605 C CA B THR B 1 16 ? -4.646 -4.271 -0.867 0.50 10.57 16 THR B CA 1
ATOM 606 C C A THR B 1 16 ? -4.623 -4.305 0.695 0.50 8.04 16 THR B C 1
ATOM 607 C C B THR B 1 16 ? -4.568 -3.960 0.601 0.50 10.33 16 THR B C 1
ATOM 608 O O A THR B 1 16 ? -5.398 -3.544 1.258 0.50 7.96 16 THR B O 1
ATOM 609 O O B THR B 1 16 ? -5.368 -3.214 1.141 0.50 10.06 16 THR B O 1
ATOM 616 N N . ASN B 1 17 ? -3.691 -4.995 1.347 1.00 9.60 17 ASN B N 1
ATOM 617 C CA . ASN B 1 17 ? -3.368 -4.753 2.737 1.00 10.05 17 ASN B CA 1
ATOM 618 C C . ASN B 1 17 ? -1.994 -4.081 2.774 1.00 9.68 17 ASN B C 1
ATOM 619 O O . ASN B 1 17 ? -0.996 -4.695 2.395 1.00 10.55 17 ASN B O 1
ATOM 624 N N . VAL B 1 18 ? -1.938 -2.823 3.200 1.00 9.52 18 VAL B N 1
ATOM 625 C CA . VAL B 1 18 ? -0.684 -2.064 3.225 1.00 9.34 18 VAL B CA 1
ATOM 626 C C . VAL B 1 18 ? -0.009 -2.125 4.589 1.00 9.02 18 VAL B C 1
ATOM 627 O O . VAL B 1 18 ? -0.574 -1.683 5.591 1.00 8.83 18 VAL B O 1
ATOM 631 N N . LEU B 1 19 ? 1.207 -2.668 4.615 1.00 9.47 19 LEU B N 1
ATOM 632 C CA . LEU B 1 19 ? 2.068 -2.666 5.798 1.00 10.19 19 LEU B CA 1
ATOM 633 C C . LEU B 1 19 ? 1.375 -3.229 7.035 1.00 10.15 19 LEU B C 1
ATOM 634 O O . LEU B 1 19 ? 1.604 -2.773 8.150 1.00 10.62 19 LEU B O 1
ATOM 639 N N . ASP B 1 20 ? 0.540 -4.239 6.823 1.00 10.45 20 ASP B N 1
ATOM 640 C CA . ASP B 1 20 ? -0.188 -4.922 7.889 1.00 10.76 20 ASP B CA 1
ATOM 641 C C . ASP B 1 20 ? -1.092 -3.993 8.713 1.00 10.07 20 ASP B C 1
ATOM 642 O O . ASP B 1 20 ? -1.445 -4.315 9.850 1.00 11.05 20 ASP B O 1
ATOM 647 N N . LEU B 1 21 ? -1.495 -2.869 8.122 1.00 9.25 21 LEU B N 1
ATOM 648 C CA . LEU B 1 21 ? -2.216 -1.825 8.839 1.00 8.47 21 LEU B CA 1
ATOM 649 C C . LEU B 1 21 ? -3.446 -1.297 8.123 1.00 8.16 21 LEU B C 1
ATOM 650 O O . LEU B 1 21 ? -4.471 -1.106 8.763 1.00 8.53 21 LEU B O 1
ATOM 655 N N . ILE B 1 22 ? -3.335 -0.981 6.832 1.00 8.16 22 ILE B N 1
ATOM 656 C CA . ILE B 1 22 ? -4.398 -0.254 6.143 1.00 8.08 22 ILE B CA 1
ATOM 657 C C . ILE B 1 22 ? -4.921 -1.047 4.960 1.00 8.19 22 ILE B C 1
ATOM 658 O O . ILE B 1 22 ? -4.167 -1.417 4.058 1.00 9.12 22 ILE B O 1
ATOM 663 N N . GLY B 1 23 ? -6.229 -1.301 4.970 1.00 7.65 23 GLY B N 1
ATOM 664 C CA . GLY B 1 23 ? -6.906 -1.836 3.809 1.00 7.81 23 GLY B CA 1
ATOM 665 C C . GLY B 1 23 ? -7.207 -0.722 2.824 1.00 7.73 23 GLY B C 1
ATOM 666 O O . GLY B 1 23 ? -7.819 0.272 3.181 1.00 8.73 23 GLY B O 1
ATOM 667 N N . VAL B 1 24 ? -6.767 -0.887 1.582 1.00 8.21 24 VAL B N 1
ATOM 668 C CA . VAL B 1 24 ? -7.013 0.076 0.521 1.00 8.44 24 VAL B CA 1
ATOM 669 C C . VAL B 1 24 ? -8.153 -0.441 -0.339 1.00 8.22 24 VAL B C 1
ATOM 670 O O . VAL B 1 24 ? -8.152 -1.601 -0.756 1.00 8.53 24 VAL B O 1
ATOM 674 N N . ASP B 1 25 ? -9.118 0.441 -0.582 1.00 8.20 25 ASP B N 1
ATOM 675 C CA . ASP B 1 25 ? -10.297 0.185 -1.403 1.00 8.19 25 ASP B CA 1
ATOM 676 C C . ASP B 1 25 ? -11.076 -1.028 -0.885 1.00 8.22 25 ASP B C 1
ATOM 677 O O . ASP B 1 25 ? -11.098 -2.111 -1.485 1.00 8.87 25 ASP B O 1
ATOM 682 N N . CYS B 1 26 ? -11.701 -0.814 0.265 1.00 8.57 26 CYS B N 1
ATOM 683 C CA . CYS B 1 26 ? -12.464 -1.839 0.956 1.00 8.61 26 CYS B CA 1
ATOM 684 C C . CYS B 1 26 ? -13.943 -1.699 0.641 1.00 8.79 26 CYS B C 1
ATOM 685 O O . CYS B 1 26 ? -14.475 -0.595 0.602 1.00 9.49 26 CYS B O 1
ATOM 688 N N . LYS B 1 27 ? -14.587 -2.842 0.436 1.00 9.13 27 LYS B N 1
ATOM 689 C CA . LYS B 1 27 ? -16.007 -2.933 0.135 1.00 9.59 27 LYS B CA 1
ATOM 690 C C . LYS B 1 27 ? -16.613 -4.014 1.020 1.00 9.71 27 LYS B C 1
ATOM 691 O O . LYS B 1 27 ? -15.926 -4.917 1.488 1.00 10.10 27 LYS B O 1
ATOM 697 N N . THR B 1 28 ? -17.912 -3.926 1.266 1.00 10.43 28 THR B N 1
ATOM 698 C CA . THR B 1 28 ? -18.557 -4.911 2.122 1.00 11.47 28 THR B CA 1
ATOM 699 C C . THR B 1 28 ? -18.740 -6.243 1.397 1.00 11.30 28 THR B C 1
ATOM 700 O O . THR B 1 28 ? -18.996 -6.265 0.194 1.00 12.11 28 THR B O 1
ATOM 704 N N . PRO B 1 29 ? -18.640 -7.362 2.112 1.00 11.23 29 PRO B N 1
ATOM 705 C CA . PRO B 1 29 ? -19.053 -8.636 1.525 1.00 11.64 29 PRO B CA 1
ATOM 706 C C . PRO B 1 29 ? -20.536 -8.575 1.188 1.00 12.03 29 PRO B C 1
ATOM 707 O O . PRO B 1 29 ? -21.303 -7.930 1.905 1.00 13.58 29 PRO B O 1
ATOM 711 N N . THR B 1 30 ? -20.924 -9.234 0.103 1.00 12.02 30 THR B N 1
ATOM 712 C CA . THR B 1 30 ? -22.325 -9.280 -0.311 1.00 12.57 30 THR B CA 1
ATOM 713 C C . THR B 1 30 ? -23.042 -10.549 0.150 1.00 12.14 30 THR B C 1
ATOM 714 O O . THR B 1 30 ? -24.188 -10.781 -0.237 1.00 13.31 30 THR B O 1
ATOM 718 N N . ILE B 1 31 ? -22.361 -11.370 0.948 1.00 11.44 31 ILE B N 1
ATOM 719 C CA . ILE B 1 31 ? -22.977 -12.482 1.663 1.00 11.42 31 ILE B CA 1
ATOM 720 C C . ILE B 1 31 ? -22.530 -12.435 3.117 1.00 10.73 31 ILE B C 1
ATOM 721 O O . ILE B 1 31 ? -21.558 -11.753 3.457 1.00 10.66 31 ILE B O 1
ATOM 726 N N . ALA B 1 32 ? -23.243 -13.161 3.973 1.00 10.74 32 ALA B N 1
ATOM 727 C CA . ALA B 1 32 ? -22.735 -13.490 5.297 1.00 10.70 32 ALA B CA 1
ATOM 728 C C . ALA B 1 32 ? -21.587 -14.467 5.097 1.00 10.87 32 ALA B C 1
ATOM 729 O O . ALA B 1 32 ? -21.691 -15.371 4.262 1.00 11.61 32 ALA B O 1
ATOM 731 N N . VAL B 1 33 ? -20.492 -14.288 5.834 1.00 11.39 33 VAL B N 1
ATOM 732 C CA . VAL B 1 33 ? -19.320 -15.159 5.693 1.00 11.90 33 VAL B CA 1
ATOM 733 C C . VAL B 1 33 ? -19.131 -15.994 6.974 1.00 12.33 33 VAL B C 1
ATOM 734 O O . VAL B 1 33 ? -18.702 -15.488 8.014 1.00 13.56 33 VAL B O 1
ATOM 738 N N . ASP B 1 34 ? -19.460 -17.285 6.889 1.00 12.28 34 ASP B N 1
ATOM 739 C CA . ASP B 1 34 ? -19.558 -18.128 8.086 1.00 12.74 34 ASP B CA 1
ATOM 740 C C . ASP B 1 34 ? -18.207 -18.604 8.623 1.00 13.00 34 ASP B C 1
ATOM 741 O O . ASP B 1 34 ? -18.093 -18.909 9.815 1.00 13.50 34 ASP B O 1
ATOM 746 N N . THR B 1 35 ? -17.220 -18.742 7.739 1.00 13.11 35 THR B N 1
ATOM 747 C CA . THR B 1 35 ? -15.897 -19.249 8.107 1.00 13.56 35 THR B CA 1
ATOM 748 C C . THR B 1 35 ? -14.818 -18.460 7.395 1.00 13.50 35 THR B C 1
ATOM 749 O O . THR B 1 35 ? -15.094 -17.764 6.422 1.00 12.92 35 THR B O 1
ATOM 753 N N . GLY B 1 36 ? -13.581 -18.608 7.860 1.00 14.14 36 GLY B N 1
ATOM 754 C CA . GLY B 1 36 ? -12.440 -17.985 7.218 1.00 14.28 36 GLY B CA 1
ATOM 755 C C . GLY B 1 36 ? -12.294 -18.389 5.762 1.00 14.34 36 GLY B C 1
ATOM 756 O O . GLY B 1 36 ? -11.985 -17.552 4.922 1.00 14.60 36 GLY B O 1
ATOM 757 N N . ALA B 1 37 ? -12.529 -19.667 5.468 1.00 14.42 37 ALA B N 1
ATOM 758 C CA . ALA B 1 37 ? -12.421 -20.185 4.106 1.00 14.27 37 ALA B CA 1
ATOM 759 C C . ALA B 1 37 ? -13.469 -19.545 3.198 1.00 13.45 37 ALA B C 1
ATOM 760 O O . ALA B 1 37 ? -13.170 -19.167 2.067 1.00 13.93 37 ALA B O 1
ATOM 762 N N . ILE B 1 38 ? -14.694 -19.430 3.699 1.00 12.84 38 ILE B N 1
ATOM 763 C CA . ILE B 1 38 ? -15.774 -18.798 2.945 1.00 12.27 38 ILE B CA 1
ATOM 764 C C . ILE B 1 38 ? -15.448 -17.325 2.698 1.00 11.79 38 ILE B C 1
ATOM 765 O O . ILE B 1 38 ? -15.668 -16.810 1.607 1.00 11.79 38 ILE B O 1
ATOM 770 N N . PHE B 1 39 ? -14.921 -16.654 3.719 1.00 11.52 39 PHE B N 1
ATOM 771 C CA . PHE B 1 39 ? -14.573 -15.230 3.651 1.00 11.22 39 PHE B CA 1
ATOM 772 C C . PHE B 1 39 ? -13.493 -15.012 2.581 1.00 11.55 39 PHE B C 1
ATOM 773 O O . PHE B 1 39 ? -13.628 -14.157 1.713 1.00 11.46 39 PHE B O 1
ATOM 781 N N . GLN B 1 40 ? -12.442 -15.824 2.624 1.00 12.34 40 GLN B N 1
ATOM 782 C CA . GLN B 1 40 ? -11.364 -15.759 1.638 1.00 13.09 40 GLN B CA 1
ATOM 783 C C . GLN B 1 40 ? -11.880 -16.002 0.221 1.00 12.83 40 GLN B C 1
ATOM 784 O O . GLN B 1 40 ? -11.552 -15.257 -0.693 1.00 13.35 40 GLN B O 1
ATOM 790 N N . ALA B 1 41 ? -12.688 -17.043 0.041 1.00 12.85 41 ALA B N 1
ATOM 791 C CA . ALA B 1 41 ? -13.208 -17.379 -1.281 1.00 12.98 41 ALA B CA 1
ATOM 792 C C . ALA B 1 41 ? -14.107 -16.278 -1.820 1.00 12.72 41 ALA B C 1
ATOM 793 O O . ALA B 1 41 ? -14.063 -15.959 -3.002 1.00 13.25 41 ALA B O 1
ATOM 795 N N . HIS B 1 42 ? -14.918 -15.691 -0.95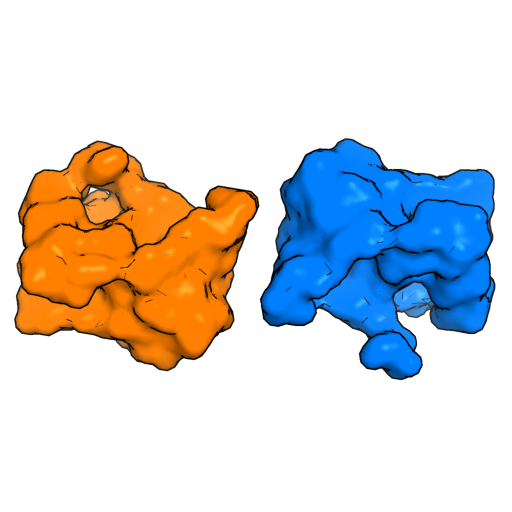1 1.00 12.42 42 HIS B N 1
ATOM 796 C CA . HIS B 1 42 ? -15.827 -14.633 -1.364 1.00 12.14 42 HIS B CA 1
ATOM 797 C C . HIS B 1 42 ? -15.040 -13.416 -1.844 1.00 11.75 42 HIS B C 1
ATOM 798 O O . HIS B 1 42 ? -15.275 -12.909 -2.942 1.00 12.31 42 HIS B O 1
ATOM 805 N N . CYS B 1 43 ? -14.087 -12.960 -1.038 1.00 11.51 43 CYS B N 1
ATOM 806 C CA . CYS B 1 43 ? -13.298 -11.797 -1.422 1.00 11.45 43 CYS B CA 1
ATOM 807 C C . CYS B 1 43 ? -12.485 -12.074 -2.686 1.00 12.33 43 CYS B C 1
ATOM 808 O O . CYS B 1 43 ? -12.396 -11.214 -3.556 1.00 12.65 43 CYS B O 1
ATOM 811 N N . ALA B 1 44 ? -11.935 -13.279 -2.809 1.00 13.20 44 ALA B N 1
ATOM 812 C CA . ALA B 1 44 ? -11.129 -13.636 -3.978 1.00 14.16 44 ALA B CA 1
ATOM 813 C C . ALA B 1 44 ? -11.971 -13.653 -5.255 1.00 15.12 44 ALA B C 1
ATOM 814 O O . ALA B 1 44 ? -11.471 -13.333 -6.333 1.00 16.18 44 ALA B O 1
ATOM 816 N N . SER B 1 45 ? -13.248 -14.000 -5.130 1.00 15.96 45 SER B N 1
ATOM 817 C CA . SER B 1 45 ? -14.165 -13.983 -6.272 1.00 16.66 45 SER B CA 1
ATOM 818 C C . SER B 1 45 ? -14.456 -12.552 -6.751 1.00 17.07 45 SER B C 1
ATOM 819 O O . SER B 1 45 ? -14.875 -12.361 -7.899 1.00 17.79 45 SER B O 1
ATOM 822 N N . LYS B 1 46 ? -14.239 -11.570 -5.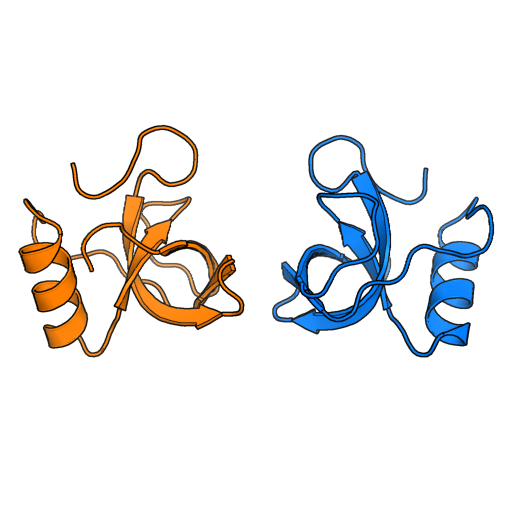867 1.00 17.18 46 LYS B N 1
ATOM 823 C CA . LYS B 1 46 ? -14.390 -10.139 -6.166 1.00 17.39 46 LYS B CA 1
ATOM 824 C C . LYS B 1 46 ? -13.077 -9.435 -6.540 1.00 17.01 46 LYS B C 1
ATOM 825 O O . LYS B 1 46 ? -13.058 -8.214 -6.642 1.00 17.95 46 LYS B O 1
ATOM 831 N N . GLY B 1 47 ? -11.990 -10.182 -6.719 1.00 16.20 47 GLY B N 1
ATOM 832 C CA . GLY B 1 47 ? -10.682 -9.600 -6.994 1.00 15.40 47 GLY B CA 1
ATOM 833 C C . GLY B 1 47 ? -10.019 -8.953 -5.784 1.00 14.51 47 GLY B C 1
ATOM 834 O O . GLY B 1 47 ? -9.199 -8.037 -5.930 1.00 14.72 47 GLY B O 1
ATOM 835 N N . SER B 1 48 ? -10.334 -9.467 -4.597 1.00 13.45 48 SER B N 1
ATOM 836 C CA . SER B 1 48 ? -10.014 -8.794 -3.341 1.00 12.68 48 SER B CA 1
ATOM 837 C C . SER B 1 48 ? -9.516 -9.748 -2.254 1.00 12.28 48 SER B C 1
ATOM 838 O O . SER B 1 48 ? -9.404 -10.957 -2.468 1.00 12.99 48 SER B O 1
ATOM 841 N N . LYS B 1 49 ? -9.243 -9.178 -1.081 1.00 11.78 49 LYS B N 1
ATOM 842 C CA . LYS B 1 49 ? -8.628 -9.879 0.042 1.00 11.78 49 LYS B CA 1
ATOM 843 C C . LYS B 1 49 ? -9.426 -9.634 1.322 1.00 10.49 49 LYS B C 1
ATOM 844 O O . LYS B 1 49 ? -9.902 -8.525 1.553 1.00 10.28 49 LYS B O 1
ATOM 850 N N . PRO B 1 50 ? -9.590 -10.661 2.152 1.00 9.91 50 PRO B N 1
ATOM 851 C CA . PRO B 1 50 ? -10.382 -10.532 3.378 1.00 9.44 50 PRO B CA 1
ATOM 852 C C . PRO B 1 50 ? -9.607 -9.866 4.513 1.00 9.56 50 PRO B C 1
ATOM 853 O O . PRO B 1 50 ? -8.511 -10.296 4.836 1.00 11.75 50 PRO B O 1
ATOM 857 N N . LEU B 1 51 ? -10.175 -8.812 5.083 1.00 8.24 51 LEU B N 1
ATOM 858 C CA . LEU B 1 51 ? -9.599 -8.121 6.232 1.00 8.41 51 LEU B CA 1
ATOM 859 C C . LEU B 1 51 ? -10.697 -7.836 7.250 1.00 8.13 51 LEU B C 1
ATOM 860 O O . LEU B 1 51 ? -11.868 -7.724 6.895 1.00 8.98 51 LEU B O 1
ATOM 865 N N . CYS B 1 52 ? -10.302 -7.730 8.515 1.00 7.96 52 CYS B N 1
ATOM 866 C CA . CYS B 1 52 ? -11.195 -7.323 9.588 1.00 7.97 52 CYS B CA 1
ATOM 867 C C . CYS B 1 52 ? -10.872 -5.875 9.915 1.00 7.84 52 CYS B C 1
ATOM 868 O O . CYS B 1 52 ? -9.739 -5.566 10.285 1.00 8.19 52 CYS B O 1
ATOM 871 N N . CYS B 1 53 ? -11.853 -4.989 9.778 1.00 7.76 53 CYS B N 1
ATOM 872 C CA . CYS B 1 53 ? -11.585 -3.560 9.754 1.00 7.68 53 CYS B CA 1
ATOM 873 C C . CYS B 1 53 ? -12.448 -2.793 10.754 1.00 7.65 53 CYS B C 1
ATOM 874 O O . CYS B 1 53 ? -13.405 -3.320 11.333 1.00 7.98 53 CYS B O 1
ATOM 877 N N . VAL B 1 54 ? -12.109 -1.520 10.934 1.00 7.79 54 VAL B N 1
ATOM 878 C CA . VAL B 1 54 ? -12.717 -0.706 11.984 1.00 7.74 54 VAL B CA 1
ATOM 879 C C . VAL B 1 54 ? -14.130 -0.228 11.677 1.00 7.84 54 VAL B C 1
ATOM 880 O O . VAL B 1 54 ? -14.806 0.245 12.580 1.00 8.06 54 VAL B O 1
ATOM 884 N N . ALA B 1 55 ? -14.570 -0.329 10.425 1.00 7.89 55 ALA B N 1
ATOM 885 C CA . ALA B 1 55 ? -15.896 0.128 10.024 1.00 8.33 55 ALA B CA 1
ATOM 886 C C . ALA B 1 55 ? -16.516 -0.873 9.064 1.00 8.34 55 ALA B C 1
A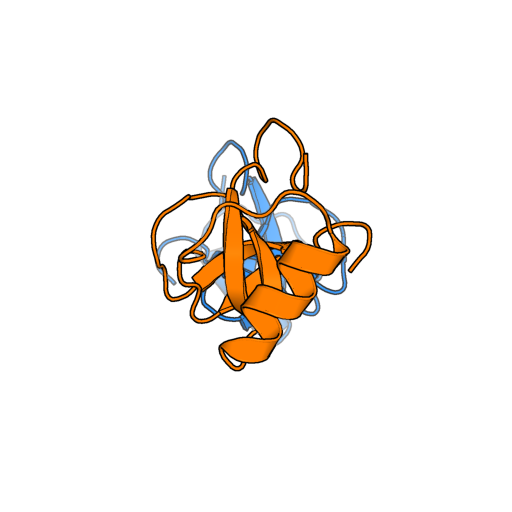TOM 887 O O . ALA B 1 55 ? -15.786 -1.532 8.325 1.00 9.82 55 ALA B O 1
ATOM 889 N N . PRO B 1 56 ? -17.849 -1.007 9.085 1.00 8.56 56 PRO B N 1
ATOM 890 C CA . PRO B 1 56 ? -18.568 -1.926 8.194 1.00 9.23 56 PRO B CA 1
ATOM 891 C C . PRO B 1 56 ? -19.122 -1.277 6.931 1.00 9.85 56 PRO B C 1
ATOM 892 O O . PRO B 1 56 ? -20.141 -1.712 6.408 1.00 12.41 56 PRO B O 1
ATOM 896 N N A VAL B 1 57 ? -18.462 -0.229 6.446 0.50 10.56 57 VAL B N 1
ATOM 897 N N B VAL B 1 57 ? -18.348 -0.172 6.487 0.50 12.22 57 VAL B N 1
ATOM 898 C CA A VAL B 1 57 ? -18.908 0.562 5.289 0.50 11.11 57 VAL B CA 1
ATOM 899 C CA B VAL B 1 57 ? -18.726 0.547 5.300 0.50 12.37 57 VAL B CA 1
ATOM 900 C C A VAL B 1 57 ? -17.705 0.806 4.367 0.50 10.82 57 VAL B C 1
ATOM 901 C C B VAL B 1 57 ? -17.511 0.551 4.392 0.50 11.69 57 VAL B C 1
ATOM 902 O O A VAL B 1 57 ? -16.604 1.075 4.875 0.50 10.97 57 VAL B O 1
ATOM 903 O O B VAL B 1 57 ? -16.376 0.291 4.792 0.50 10.74 57 VAL B O 1
ATOM 910 N N . ALA B 1 58 ? -17.904 0.722 3.038 1.00 10.25 58 ALA B N 1
ATOM 911 C CA . ALA B 1 58 ? -16.823 0.896 2.070 1.00 10.44 58 ALA B CA 1
ATOM 912 C C . ALA B 1 58 ? -15.998 2.131 2.410 1.00 10.83 58 ALA B C 1
ATOM 913 O O . ALA B 1 58 ? -16.518 3.140 2.884 1.00 11.46 58 ALA B O 1
ATOM 915 N N . ASP B 1 59 ? -14.702 2.028 2.182 1.00 10.60 59 ASP B N 1
ATOM 916 C CA . ASP B 1 59 ? -13.792 3.108 2.496 1.00 11.44 59 ASP B CA 1
ATOM 917 C C . ASP B 1 59 ? -12.545 2.898 1.669 1.00 11.17 59 ASP B C 1
ATOM 918 O O . ASP B 1 59 ? -12.087 1.779 1.486 1.00 12.12 59 ASP B O 1
ATOM 923 N N A GLN B 1 60 ? -11.968 3.989 1.183 0.50 10.15 60 GLN B N 1
ATOM 924 N N B GLN B 1 60 ? -11.938 4.282 1.042 0.50 11.36 60 GLN B N 1
ATOM 925 C CA A GLN B 1 60 ? -10.754 3.929 0.375 0.50 9.82 60 GLN B CA 1
ATOM 926 C CA B GLN B 1 60 ? -10.804 4.040 0.170 0.50 11.17 60 GLN B CA 1
ATOM 927 C C A GLN B 1 60 ? -9.502 3.571 1.186 0.50 9.85 60 GLN B 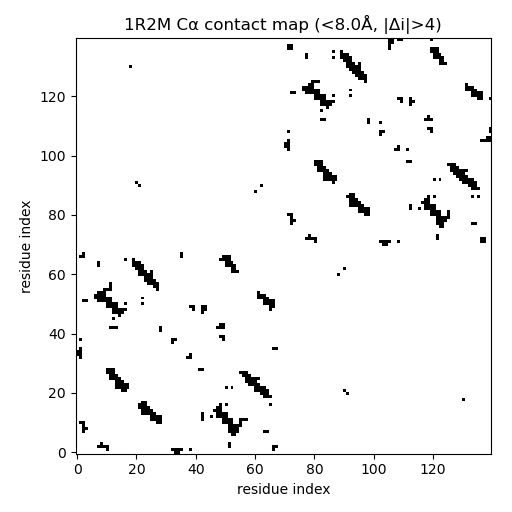C 1
ATOM 928 C C B GLN B 1 60 ? -9.565 3.594 0.909 0.50 11.02 60 GLN B C 1
ATOM 929 O O A GLN B 1 60 ? -8.548 3.045 0.627 0.50 9.36 60 GLN B O 1
ATOM 930 O O B GLN B 1 60 ? -8.636 3.052 0.328 0.50 10.88 60 GLN B O 1
ATOM 941 N N . ALA B 1 61 ? -9.478 3.865 2.481 1.00 10.65 61 ALA B N 1
ATOM 942 C CA . ALA B 1 61 ? -8.302 3.558 3.283 1.00 11.59 61 ALA B CA 1
ATOM 943 C C . ALA B 1 61 ? -8.798 3.394 4.691 1.00 11.63 61 ALA B C 1
ATOM 944 O O . ALA B 1 61 ? -9.236 4.362 5.299 1.00 14.73 61 ALA B O 1
ATOM 946 N N . LEU B 1 62 ? -8.788 2.162 5.186 1.00 9.39 62 LEU B N 1
ATOM 947 C CA . LEU B 1 62 ? -9.337 1.853 6.504 1.00 9.52 62 LEU B CA 1
ATOM 948 C C . LEU B 1 62 ? -8.332 1.112 7.340 1.00 8.28 62 LEU B C 1
ATOM 949 O O . LEU B 1 62 ? -7.626 0.247 6.843 1.00 8.02 62 LEU B O 1
ATOM 954 N N . LEU B 1 63 ? -8.328 1.386 8.636 1.00 7.93 63 LEU B N 1
ATOM 955 C CA . LEU B 1 63 ? -7.547 0.597 9.575 1.00 7.82 63 LEU B CA 1
ATOM 956 C C . LEU B 1 63 ? -8.119 -0.832 9.663 1.00 7.42 63 LEU B C 1
ATOM 957 O O . LEU B 1 63 ? -9.311 -1.020 9.930 1.00 7.89 63 LEU B O 1
ATOM 962 N N . CYS B 1 64 ? -7.249 -1.815 9.425 1.00 7.66 64 CYS B N 1
ATOM 963 C CA . CYS B 1 64 ? -7.638 -3.214 9.301 1.00 7.90 64 CYS B CA 1
ATOM 964 C C . CYS B 1 64 ? -6.578 -4.140 9.887 1.00 8.27 64 CYS B C 1
ATOM 965 O O . CYS B 1 64 ? -5.452 -3.732 10.191 1.00 8.68 64 CYS B O 1
ATOM 968 N N . GLN B 1 65 ? -6.958 -5.408 9.971 1.00 8.93 65 GLN B N 1
ATOM 969 C CA . GLN B 1 65 ? -6.117 -6.497 10.432 1.00 9.21 65 GLN B CA 1
ATOM 970 C C . GLN B 1 65 ? -6.414 -7.709 9.565 1.00 9.91 65 GLN B C 1
ATOM 971 O O . GLN B 1 65 ? -7.565 -7.971 9.247 1.00 10.09 65 GLN B O 1
ATOM 977 N N . LYS B 1 66 ? -5.408 -8.485 9.201 1.00 11.49 66 LYS B N 1
ATOM 978 C CA . LYS B 1 66 ? -5.697 -9.658 8.391 1.00 13.61 66 LYS B CA 1
ATOM 979 C C . LYS B 1 66 ? -6.590 -10.612 9.181 1.00 14.05 66 LYS B C 1
ATOM 980 O O . LYS B 1 66 ? -6.489 -10.724 10.397 1.00 14.09 66 LYS B O 1
ATOM 986 N N . ALA B 1 67 ? -7.513 -11.246 8.469 1.00 14.83 67 ALA B N 1
ATOM 987 C CA . ALA B 1 67 ? -8.442 -12.194 9.067 1.00 15.44 67 ALA B CA 1
ATOM 988 C C . ALA B 1 67 ? -7.733 -13.515 9.339 1.00 16.55 67 ALA B C 1
ATOM 989 O O . ALA B 1 67 ? -7.043 -14.043 8.467 1.00 17.04 67 ALA B O 1
ATOM 991 N N . ILE B 1 68 ? -7.897 -14.055 10.542 1.00 17.87 68 ILE B N 1
ATOM 992 C CA . ILE B 1 68 ? -7.282 -15.342 10.870 1.00 19.33 68 ILE B CA 1
ATOM 993 C C . ILE B 1 68 ? -7.899 -16.464 10.027 1.00 20.09 68 ILE B C 1
ATOM 994 O O . ILE B 1 68 ? -9.072 -16.411 9.657 1.00 20.39 68 ILE B O 1
ATOM 999 N N . GLY B 1 69 ? -7.086 -17.462 9.702 1.00 21.08 69 GLY B N 1
ATOM 1000 C CA . GLY B 1 69 ? -7.538 -18.592 8.909 1.00 21.91 69 GLY B CA 1
ATOM 1001 C C . GLY B 1 69 ? -7.762 -18.279 7.437 1.00 22.64 69 GLY B C 1
ATOM 1002 O O . GLY B 1 69 ? -8.533 -18.978 6.773 1.00 23.11 69 GLY B O 1
ATOM 1003 N N . THR B 1 70 ? -7.103 -17.233 6.934 1.00 23.30 70 THR B N 1
ATOM 1004 C CA . THR B 1 70 ? -7.127 -16.899 5.505 1.00 23.72 70 THR B CA 1
ATOM 1005 C C . THR B 1 70 ? -5.713 -16.862 4.926 1.00 24.14 70 THR B C 1
ATOM 1006 O O . THR B 1 70 ? -4.745 -16.506 5.601 1.00 24.56 70 THR B O 1
#

Nearest PDB structures (foldseek):
  2b97-assembly2_B  TM=9.826E-01  e=5.792E-13  Trichoderma reesei
  2pl7-assembly1_B  TM=9.948E-01  e=1.113E-11  Trichoderma reesei
  2pl6-assembly3_C  TM=9.779E-01  e=2.367E-11  Trichoderma reesei
  2pl6-assembly1_A  TM=9.742E-01  e=2.684E-11  Trichoderma reesei
  2fz6-assembly10_C  TM=9.737E-01  e=2.190E-09  Trichoderma reesei

Sequence (140 aa):
AVCPTGLFSNPLCCATTNVLDLIGVDCKTPTIAVVDTGAIFQAHCASKGSKPLCCVAPVADQALLCQKAIGTAVCPTGLFSNPLCCATTNVLDLIGVDCKTPTIAVDTGAIFQAHCASKGSKPLCCVAPVVADQQALLCQKAIGT